Protein AF-A0A392SU29-F1 (afdb_monomer_lite)

pLDDT: mean 81.41, std 12.23, range [45.12, 94.44]

InterPro domains:
  IPR006926 Vps16, N-terminal [PF04841] (8-55)
  IPR016534 Vacuolar protein sorting-associated protein 16 [PTHR12811] (4-57)

Radius of gyration: 17.26 Å; chains: 1; bounding box: 36×26×42 Å

Foldseek 3Di:
DDPDDPVNQWDDDPPDTDGDDDLDDPPDDPDDPVQWDWDDDPPSDDIDIDGDPVPPD

Organism: NCBI:txid97028

Structure (mmCIF, N/CA/C/O backbone):
data_AF-A0A392SU29-F1
#
_entry.id   AF-A0A392SU29-F1
#
loop_
_atom_site.group_PDB
_atom_site.id
_atom_site.type_symbol
_atom_site.label_atom_id
_atom_site.label_alt_id
_atom_site.label_comp_id
_atom_site.label_asym_id
_atom_site.label_entity_id
_atom_site.label_seq_id
_atom_site.pdbx_PDB_ins_code
_atom_site.Cartn_x
_atom_site.Cartn_y
_atom_site.Cartn_z
_atom_site.occupancy
_atom_site.B_iso_or_equiv
_atom_site.auth_seq_id
_atom_site.auth_comp_id
_atom_site.auth_asym_id
_atom_site.auth_atom_id
_atom_site.pdbx_PDB_model_num
ATOM 1 N N . MET A 1 1 ? 15.563 19.435 -1.762 1.00 45.12 1 MET A N 1
ATOM 2 C CA . MET A 1 1 ? 15.194 18.482 -2.828 1.00 45.12 1 MET A CA 1
ATOM 3 C C . MET A 1 1 ? 16.346 18.464 -3.808 1.00 45.12 1 MET A C 1
ATOM 5 O O . MET A 1 1 ? 16.593 19.483 -4.436 1.00 45.12 1 MET A O 1
ATOM 9 N N . ALA A 1 2 ? 17.143 17.395 -3.808 1.00 46.75 2 ALA A N 1
ATOM 10 C CA . ALA A 1 2 ? 18.276 17.289 -4.719 1.00 46.75 2 ALA A CA 1
ATOM 11 C C . ALA A 1 2 ? 17.752 17.111 -6.149 1.00 46.75 2 ALA A C 1
ATOM 13 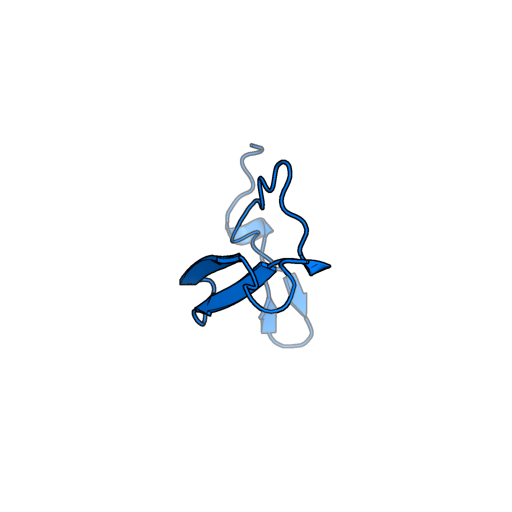O O . ALA A 1 2 ? 16.804 16.360 -6.368 1.00 46.75 2 ALA A O 1
ATOM 14 N N . ASN A 1 3 ? 18.355 17.835 -7.088 1.00 53.31 3 ASN A N 1
ATOM 15 C CA . ASN A 1 3 ? 18.008 17.840 -8.504 1.00 53.31 3 ASN A CA 1
ATOM 16 C C . ASN A 1 3 ? 18.503 16.527 -9.143 1.00 53.31 3 ASN A C 1
ATOM 18 O O . ASN A 1 3 ? 19.549 16.487 -9.788 1.00 53.31 3 ASN A O 1
ATOM 22 N N . VAL A 1 4 ? 17.812 15.420 -8.873 1.00 57.44 4 VAL A N 1
ATOM 23 C CA . VAL A 1 4 ? 18.083 14.132 -9.516 1.00 57.44 4 VAL A CA 1
ATOM 24 C C . VAL A 1 4 ? 17.453 14.190 -10.905 1.00 57.44 4 VAL A C 1
ATOM 26 O O . VAL A 1 4 ? 16.260 14.445 -11.050 1.00 57.44 4 VAL A O 1
ATOM 29 N N . SER A 1 5 ? 18.273 14.019 -11.942 1.00 58.03 5 SER A N 1
ATOM 30 C CA . SER A 1 5 ? 17.790 13.860 -13.317 1.00 58.03 5 SER A CA 1
ATOM 31 C C . SER A 1 5 ? 16.737 12.748 -13.363 1.00 58.03 5 SER A C 1
ATOM 33 O O . SER A 1 5 ? 16.976 11.671 -12.825 1.00 58.03 5 SER A O 1
ATOM 35 N N . VAL A 1 6 ? 15.605 12.965 -14.042 1.00 59.06 6 VAL A N 1
ATOM 36 C CA . VAL A 1 6 ? 14.519 11.970 -14.187 1.00 59.06 6 VAL A CA 1
ATOM 37 C C . VAL A 1 6 ? 15.034 10.620 -14.715 1.00 59.06 6 VAL A C 1
ATOM 39 O O . VAL A 1 6 ? 14.467 9.577 -14.404 1.00 59.06 6 VAL A O 1
ATOM 42 N N . ALA A 1 7 ? 16.130 10.617 -15.482 1.00 57.47 7 ALA A N 1
ATOM 43 C CA . ALA A 1 7 ? 16.773 9.402 -15.986 1.00 57.47 7 ALA A CA 1
ATOM 44 C C . ALA A 1 7 ? 17.540 8.613 -14.906 1.00 57.47 7 ALA A C 1
ATOM 46 O O . ALA A 1 7 ? 17.668 7.399 -15.020 1.00 57.47 7 ALA A O 1
ATOM 47 N N . ALA A 1 8 ? 18.022 9.275 -13.851 1.00 61.84 8 ALA A N 1
ATOM 48 C CA . ALA A 1 8 ? 18.782 8.649 -12.768 1.00 61.84 8 ALA A CA 1
ATOM 49 C C . ALA A 1 8 ? 17.902 7.864 -11.773 1.00 61.84 8 A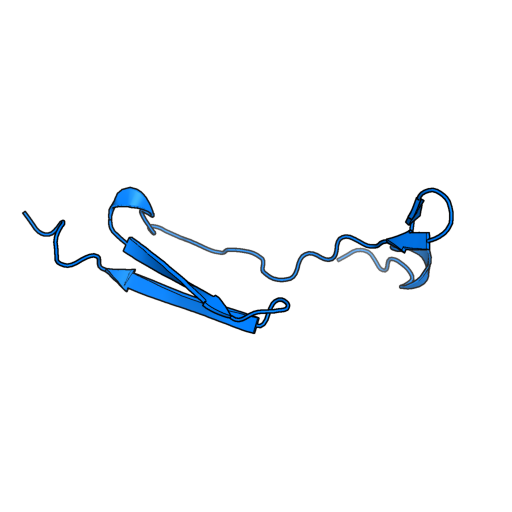LA A C 1
ATOM 51 O O . ALA A 1 8 ? 18.427 7.134 -10.937 1.00 61.84 8 ALA A O 1
ATOM 52 N N . GLU A 1 9 ? 16.573 7.979 -11.864 1.00 70.81 9 GLU A N 1
ATOM 53 C CA . GLU A 1 9 ? 15.626 7.251 -11.004 1.00 70.81 9 GLU A CA 1
ATOM 54 C C . GLU A 1 9 ? 15.227 5.870 -11.545 1.00 70.81 9 GLU A C 1
ATOM 56 O O . GLU A 1 9 ? 14.624 5.073 -10.822 1.00 70.81 9 GLU A O 1
ATOM 61 N N . TRP A 1 10 ? 15.527 5.581 -12.814 1.00 84.94 10 TRP A N 1
ATOM 62 C CA . TRP A 1 10 ? 15.160 4.323 -13.458 1.00 84.94 10 TRP A CA 1
ATOM 63 C C . TRP A 1 10 ? 16.282 3.295 -13.322 1.00 84.94 10 TRP A C 1
ATOM 65 O O . TRP A 1 10 ? 17.394 3.490 -13.805 1.00 84.94 10 TRP A O 1
ATOM 75 N N . GLN A 1 11 ? 15.972 2.166 -12.694 1.00 85.81 11 GLN A N 1
ATOM 76 C CA . GLN A 1 11 ? 16.886 1.053 -12.468 1.00 85.81 11 GLN A CA 1
ATOM 77 C C . GLN A 1 11 ? 16.518 -0.116 -13.383 1.00 85.81 11 GLN A C 1
ATOM 79 O O . GLN A 1 11 ? 15.359 -0.535 -13.432 1.00 85.81 11 GLN A O 1
ATOM 84 N N . LEU A 1 12 ? 17.501 -0.645 -14.116 1.00 89.62 12 LEU A N 1
ATOM 85 C CA . LEU A 1 12 ? 17.322 -1.855 -14.916 1.00 89.62 12 LEU A CA 1
ATOM 86 C C . LEU A 1 12 ? 17.190 -3.062 -13.981 1.00 89.62 12 LEU A C 1
ATOM 88 O O . LEU A 1 12 ? 18.099 -3.355 -13.208 1.00 89.62 12 LEU A O 1
ATOM 92 N N . LEU A 1 13 ? 16.079 -3.784 -14.089 1.00 87.38 13 LEU A N 1
ATOM 93 C CA . LEU A 1 13 ? 15.873 -5.075 -13.450 1.00 87.38 13 LEU A CA 1
ATOM 94 C C . LEU A 1 13 ? 15.534 -6.093 -14.537 1.00 87.38 13 LEU A C 1
ATOM 96 O O . LEU A 1 13 ? 14.449 -6.073 -15.122 1.00 87.38 13 LEU A O 1
ATOM 100 N N . TYR A 1 14 ? 16.490 -6.982 -14.806 1.00 90.81 14 TYR A N 1
ATOM 101 C CA . TYR A 1 14 ? 16.423 -7.962 -15.887 1.00 90.81 14 TYR A CA 1
ATOM 102 C C . TYR A 1 14 ? 16.229 -7.294 -17.261 1.00 90.81 14 TYR A C 1
ATOM 104 O O . TYR A 1 14 ? 17.161 -6.682 -17.774 1.00 90.81 14 TYR A O 1
ATOM 112 N N . ASN A 1 15 ? 15.037 -7.382 -17.852 1.00 94.44 15 ASN A N 1
ATOM 113 C CA . ASN A 1 15 ? 14.724 -6.859 -19.184 1.00 94.44 15 ASN A CA 1
ATOM 114 C C . ASN A 1 15 ? 13.804 -5.624 -19.164 1.00 94.44 15 ASN A C 1
ATOM 116 O O . ASN A 1 15 ? 13.248 -5.263 -20.203 1.00 94.44 15 ASN A O 1
ATOM 120 N N . ARG A 1 16 ? 13.587 -4.999 -17.998 1.00 91.94 16 ARG A N 1
ATOM 121 C CA . ARG A 1 16 ? 12.711 -3.826 -17.837 1.00 91.94 16 ARG A CA 1
ATOM 122 C C . ARG A 1 16 ? 13.314 -2.810 -16.874 1.00 91.94 16 ARG A C 1
ATOM 124 O O . ARG A 1 16 ? 14.021 -3.169 -15.939 1.00 91.94 16 ARG A O 1
ATOM 131 N N . TYR A 1 17 ? 12.998 -1.537 -17.086 1.00 90.12 17 TYR A N 1
ATOM 132 C CA . TYR A 1 17 ? 13.370 -0.460 -16.172 1.00 90.12 17 TYR A CA 1
ATOM 133 C C . TYR A 1 17 ? 12.237 -0.194 -15.182 1.00 90.12 17 TYR A C 1
ATOM 135 O O . TYR A 1 17 ? 11.076 -0.074 -15.572 1.00 90.12 17 TYR A O 1
ATOM 143 N N . TYR A 1 18 ? 12.581 -0.069 -13.906 1.00 85.31 18 TYR A N 1
ATOM 144 C CA . TYR A 1 18 ? 11.656 0.250 -12.825 1.00 85.31 18 TYR A CA 1
ATOM 145 C C . TYR A 1 18 ? 12.110 1.520 -12.123 1.00 85.31 18 TYR A C 1
ATOM 147 O O . TYR A 1 18 ? 13.301 1.795 -12.027 1.00 85.31 18 TYR A O 1
ATOM 155 N N . ARG A 1 19 ? 11.160 2.275 -11.582 1.00 84.88 19 ARG A N 1
ATOM 156 C CA . ARG A 1 19 ? 11.443 3.357 -10.641 1.00 84.88 19 ARG A CA 1
ATOM 157 C C . ARG A 1 19 ? 10.512 3.243 -9.450 1.00 84.88 19 ARG A C 1
ATOM 159 O O . ARG A 1 19 ? 9.380 2.779 -9.588 1.00 84.88 19 ARG A O 1
ATOM 166 N N . LYS A 1 20 ? 10.980 3.697 -8.293 1.00 82.94 20 LYS A N 1
ATOM 167 C CA . LYS A 1 20 ? 10.185 3.769 -7.066 1.00 82.94 20 LYS A CA 1
ATOM 168 C C . LYS A 1 20 ? 10.019 5.236 -6.661 1.00 82.94 20 LYS A C 1
ATOM 170 O O . LYS A 1 20 ? 10.778 5.709 -5.818 1.00 82.94 20 LYS A O 1
ATOM 175 N N . PRO A 1 21 ? 9.067 5.966 -7.267 1.00 82.12 21 PRO A N 1
ATOM 176 C CA . PRO A 1 21 ? 8.779 7.327 -6.853 1.00 82.12 21 PRO A CA 1
ATOM 177 C C . PRO A 1 21 ? 8.041 7.303 -5.512 1.00 82.12 21 PRO A C 1
ATOM 179 O O . PRO A 1 21 ? 7.153 6.477 -5.286 1.00 82.12 21 PRO A O 1
ATOM 182 N N . GLU A 1 22 ? 8.391 8.224 -4.621 1.00 81.25 22 GLU A N 1
ATOM 183 C CA . GLU A 1 22 ? 7.541 8.537 -3.478 1.00 81.25 22 GLU A CA 1
ATOM 184 C C . GLU A 1 22 ? 6.307 9.288 -3.997 1.00 81.25 22 GLU A C 1
ATOM 186 O O . GLU A 1 22 ? 6.419 10.390 -4.525 1.00 81.25 22 GLU A O 1
ATOM 191 N N . LEU A 1 23 ? 5.130 8.664 -3.901 1.00 81.19 23 LEU A N 1
ATOM 192 C CA . LEU A 1 23 ? 3.873 9.251 -4.386 1.00 81.19 23 LEU A CA 1
ATOM 193 C C . LEU A 1 23 ? 3.245 10.184 -3.348 1.00 81.19 23 LEU A C 1
ATOM 195 O O . LEU A 1 23 ? 2.702 11.232 -3.687 1.00 81.19 23 LEU A O 1
ATOM 199 N N . TYR A 1 24 ? 3.351 9.806 -2.074 1.00 82.25 24 TYR A N 1
ATOM 200 C CA . TYR A 1 24 ? 2.818 10.559 -0.951 1.00 82.25 24 TYR A CA 1
ATOM 201 C C . TYR A 1 24 ? 3.810 10.555 0.200 1.00 82.25 24 TYR A C 1
ATOM 203 O O . TYR A 1 24 ? 4.142 9.497 0.732 1.00 82.25 24 TYR A O 1
ATOM 211 N N . GLN A 1 25 ? 4.191 11.749 0.647 1.00 81.50 25 GLN A N 1
ATOM 212 C CA . GLN A 1 25 ? 4.811 11.905 1.953 1.00 81.50 25 GLN A CA 1
ATOM 213 C C . GLN A 1 25 ? 3.698 11.954 3.002 1.00 81.50 25 GLN A C 1
ATOM 215 O O . GLN A 1 25 ? 3.034 12.978 3.187 1.00 81.50 25 GLN A O 1
ATOM 220 N N . MET A 1 26 ? 3.470 10.837 3.688 1.00 77.06 26 MET A N 1
ATOM 221 C CA . MET A 1 26 ? 2.425 10.730 4.704 1.00 77.06 26 MET A CA 1
ATOM 222 C C . MET A 1 26 ? 2.774 11.592 5.923 1.00 77.06 26 MET A C 1
ATOM 224 O O . MET A 1 26 ? 3.525 11.184 6.804 1.00 77.06 26 MET A O 1
ATOM 228 N N . ARG A 1 27 ? 2.218 12.806 5.998 1.00 75.00 27 ARG A N 1
ATOM 229 C CA . ARG A 1 27 ? 2.379 13.728 7.141 1.00 75.00 27 ARG A CA 1
ATOM 230 C C . ARG A 1 27 ? 1.355 13.464 8.240 1.00 75.00 27 ARG A C 1
ATOM 232 O O . ARG A 1 27 ? 0.748 14.387 8.779 1.00 75.00 27 ARG A O 1
ATOM 239 N N . TRP A 1 28 ? 1.131 12.193 8.540 1.00 78.12 28 TRP A N 1
ATOM 240 C CA . TRP A 1 28 ? 0.188 11.760 9.559 1.00 78.12 28 TRP A CA 1
ATOM 241 C C . TRP A 1 28 ? 0.679 12.195 10.940 1.00 78.12 28 TRP A C 1
ATOM 243 O O . TRP A 1 28 ? 1.526 11.551 11.551 1.00 78.12 28 TRP A O 1
ATOM 253 N N . LYS A 1 29 ? 0.159 13.319 11.435 1.00 78.00 29 LYS A N 1
ATOM 254 C CA . LYS A 1 29 ? 0.323 13.739 12.827 1.00 78.00 29 LYS A CA 1
ATOM 255 C C . LYS A 1 29 ? -0.912 13.292 13.595 1.00 78.00 29 LYS A C 1
ATOM 257 O O . LYS A 1 29 ? -2.019 13.653 13.214 1.00 78.00 29 LYS A O 1
ATOM 262 N N . HIS A 1 30 ? -0.713 12.513 14.656 1.00 82.44 30 HIS A N 1
ATOM 263 C CA . HIS A 1 30 ? -1.791 12.034 15.533 1.00 82.44 30 HIS A CA 1
ATOM 264 C C . HIS A 1 30 ? -2.857 11.156 14.841 1.00 82.44 30 HIS A C 1
ATOM 266 O O . HIS A 1 30 ? -3.990 11.082 15.309 1.00 82.44 30 HIS A O 1
ATOM 272 N N . VAL A 1 31 ? -2.509 10.469 13.745 1.00 85.06 31 VAL A N 1
ATOM 273 C CA . VAL A 1 31 ? -3.397 9.487 13.098 1.00 85.06 31 VAL A CA 1
ATOM 274 C C . VAL A 1 31 ? -3.050 8.091 13.608 1.00 85.06 31 VAL A C 1
ATOM 276 O O . VAL A 1 31 ? -1.985 7.563 13.303 1.00 85.06 31 VAL A O 1
ATOM 279 N N . ASP A 1 32 ? -3.960 7.490 14.371 1.00 88.00 32 ASP A N 1
ATOM 280 C CA . ASP A 1 32 ? -3.856 6.095 14.805 1.00 88.00 32 ASP A CA 1
ATOM 281 C C . ASP A 1 32 ? -4.556 5.174 13.796 1.00 88.00 32 ASP A C 1
ATOM 283 O O . ASP A 1 32 ? -5.785 5.126 13.727 1.00 88.00 32 ASP A O 1
ATOM 287 N N . LEU A 1 33 ? -3.788 4.425 13.005 1.00 87.75 33 LEU A N 1
ATOM 288 C CA . LEU A 1 33 ? -4.336 3.503 12.004 1.00 87.75 33 LEU A CA 1
ATOM 289 C C . LEU A 1 33 ? -5.146 2.360 12.607 1.00 87.75 33 LEU A C 1
ATOM 291 O O . LEU A 1 33 ? -6.030 1.833 11.939 1.00 87.75 33 LEU A O 1
ATOM 295 N N . ALA A 1 34 ? -4.906 2.000 13.868 1.00 89.69 34 ALA A N 1
ATOM 296 C CA . ALA A 1 34 ? -5.718 0.992 14.529 1.00 89.69 34 ALA A CA 1
ATOM 297 C C . ALA A 1 34 ? -7.159 1.484 14.731 1.00 89.69 34 ALA A C 1
ATOM 299 O O . ALA A 1 34 ? -8.074 0.667 14.754 1.00 89.69 34 ALA A O 1
ATOM 300 N N . ARG A 1 35 ? -7.383 2.803 14.821 1.00 89.56 35 ARG A N 1
ATOM 301 C CA . ARG A 1 35 ? -8.691 3.443 15.064 1.00 89.56 35 ARG A CA 1
ATOM 302 C C . ARG A 1 35 ? -9.340 4.051 13.823 1.00 89.56 35 ARG A C 1
ATOM 304 O O . ARG A 1 35 ? -10.413 4.638 13.932 1.00 89.56 35 ARG A O 1
ATOM 311 N N . ASN A 1 36 ? -8.702 3.943 12.662 1.00 90.38 36 ASN A N 1
ATOM 312 C CA . ASN A 1 36 ? -9.168 4.571 11.432 1.00 90.38 36 ASN A CA 1
ATOM 313 C C . ASN A 1 36 ? -9.316 3.542 10.308 1.00 90.38 36 ASN A C 1
ATOM 315 O O . ASN A 1 36 ? -8.570 2.568 10.232 1.00 90.38 36 ASN A O 1
ATOM 319 N N . LYS A 1 37 ? -10.271 3.778 9.410 1.00 92.31 37 LYS A N 1
ATOM 320 C CA . LYS A 1 37 ? -10.374 3.082 8.125 1.00 92.31 37 LYS A CA 1
ATOM 321 C C . LYS A 1 37 ? -9.658 3.916 7.070 1.00 92.31 37 LYS A C 1
ATOM 323 O O . LYS A 1 37 ? -9.815 5.136 7.032 1.00 92.31 37 LYS A O 1
ATOM 328 N N . VAL A 1 38 ? -8.887 3.254 6.213 1.00 90.62 38 VAL A N 1
ATOM 329 C CA . VAL A 1 38 ? -8.118 3.896 5.141 1.00 90.62 38 VAL A CA 1
ATOM 330 C C . VAL A 1 38 ? -8.528 3.293 3.804 1.00 90.62 38 VAL A C 1
ATOM 332 O O . VAL A 1 38 ? -8.567 2.073 3.664 1.00 90.62 38 VAL A O 1
ATOM 335 N N . ALA A 1 39 ? -8.812 4.147 2.825 1.00 91.81 39 ALA A N 1
ATOM 336 C CA . ALA A 1 39 ? -9.071 3.763 1.444 1.00 91.81 39 ALA A CA 1
ATOM 337 C C . ALA A 1 39 ? -8.062 4.450 0.517 1.00 91.81 39 ALA A C 1
ATOM 339 O O . ALA A 1 39 ? -7.744 5.627 0.698 1.00 91.81 39 ALA A O 1
ATOM 340 N N . ALA A 1 40 ? -7.570 3.712 -0.476 1.00 90.44 40 ALA A N 1
ATOM 341 C CA . ALA A 1 40 ? -6.608 4.200 -1.455 1.00 90.44 40 ALA A CA 1
ATOM 342 C C . ALA A 1 40 ? -7.151 3.999 -2.870 1.00 90.44 40 ALA A C 1
ATOM 344 O O . ALA A 1 40 ? -7.590 2.899 -3.213 1.00 90.44 40 ALA A O 1
ATOM 345 N N . ALA A 1 41 ? -7.108 5.043 -3.696 1.00 90.44 41 ALA A N 1
ATOM 346 C CA . ALA A 1 41 ? -7.408 4.901 -5.112 1.00 90.44 41 ALA A CA 1
ATOM 347 C C . ALA A 1 41 ? -6.249 4.195 -5.854 1.00 90.44 41 ALA A C 1
ATOM 349 O O . ALA A 1 41 ? -5.089 4.284 -5.435 1.00 90.44 41 ALA A O 1
ATOM 350 N N . PRO A 1 42 ? -6.528 3.502 -6.973 1.00 88.44 42 PRO A N 1
ATOM 351 C CA . PRO A 1 42 ? -5.495 2.859 -7.784 1.00 88.44 42 PRO A CA 1
ATOM 352 C C . PRO A 1 42 ? -4.424 3.836 -8.296 1.00 88.44 42 PRO A C 1
ATOM 354 O O . PRO A 1 42 ? -4.652 5.040 -8.386 1.00 88.44 42 PRO A O 1
ATOM 357 N N . PHE A 1 43 ? -3.263 3.295 -8.682 1.00 83.81 43 PHE A N 1
ATOM 358 C CA . PHE A 1 43 ? -2.185 4.016 -9.383 1.00 83.81 43 PHE A CA 1
ATOM 359 C C . PHE A 1 43 ? -1.641 5.265 -8.675 1.00 83.81 43 PHE A C 1
ATOM 361 O O . PHE A 1 43 ? -1.174 6.194 -9.329 1.00 83.81 43 PHE A O 1
ATOM 368 N N . GLY A 1 44 ? -1.673 5.291 -7.342 1.00 82.56 44 GLY A N 1
ATOM 369 C CA . GLY A 1 44 ? -1.230 6.473 -6.604 1.00 82.56 44 GLY A CA 1
ATOM 370 C C . GLY A 1 44 ? -2.224 7.622 -6.662 1.00 82.56 44 GLY A C 1
ATOM 371 O O . GLY A 1 44 ? -1.813 8.774 -6.587 1.00 82.56 44 GLY A O 1
ATOM 372 N N . GLY A 1 45 ? -3.507 7.314 -6.851 1.00 86.00 45 GLY A N 1
ATOM 373 C CA . GLY A 1 45 ? -4.585 8.270 -6.671 1.00 86.00 45 GLY A CA 1
ATOM 374 C C . GLY A 1 45 ? -4.860 8.569 -5.188 1.00 86.00 45 GLY A C 1
ATOM 375 O O . GLY A 1 45 ? -4.193 8.033 -4.300 1.00 86.00 45 GLY A O 1
ATOM 376 N N . PRO A 1 46 ? -5.872 9.410 -4.910 1.00 88.69 46 PRO A N 1
ATOM 377 C CA . PRO A 1 46 ? -6.133 9.953 -3.581 1.00 88.69 46 PRO A CA 1
ATOM 378 C C . PRO A 1 46 ? -6.265 8.902 -2.475 1.00 88.69 46 PRO A C 1
ATOM 380 O O . PRO A 1 46 ? -6.775 7.799 -2.683 1.00 88.69 46 PRO A O 1
ATOM 383 N N . LEU A 1 47 ? -5.863 9.302 -1.269 1.00 88.38 47 LEU A N 1
ATOM 384 C CA . LEU A 1 47 ? -6.029 8.529 -0.044 1.00 88.38 47 LEU A CA 1
ATOM 385 C C . LEU A 1 47 ? -7.076 9.208 0.839 1.00 88.38 47 LEU A C 1
ATOM 387 O O . LEU A 1 47 ? -7.007 10.416 1.065 1.00 88.38 47 LEU A O 1
ATOM 391 N N . ALA A 1 48 ? -8.023 8.431 1.357 1.00 90.31 48 ALA A N 1
ATOM 392 C CA . ALA A 1 48 ? -9.038 8.893 2.295 1.00 90.31 48 ALA A CA 1
ATOM 393 C C . ALA A 1 48 ? -8.904 8.141 3.620 1.00 90.31 48 ALA A C 1
ATOM 395 O O . ALA A 1 48 ? -8.701 6.925 3.641 1.00 90.31 48 ALA A O 1
ATOM 396 N N . VAL A 1 49 ? -9.033 8.870 4.726 1.00 89.25 49 VAL A N 1
ATOM 397 C CA . VAL A 1 49 ? -9.005 8.319 6.083 1.00 89.25 49 VAL A CA 1
ATOM 398 C C . VAL A 1 49 ? -10.260 8.783 6.803 1.00 89.25 49 VAL A C 1
ATOM 400 O O . VAL A 1 49 ? -10.570 9.973 6.794 1.00 89.25 49 VAL A O 1
ATOM 403 N N . ILE A 1 50 ? -10.967 7.850 7.430 1.00 91.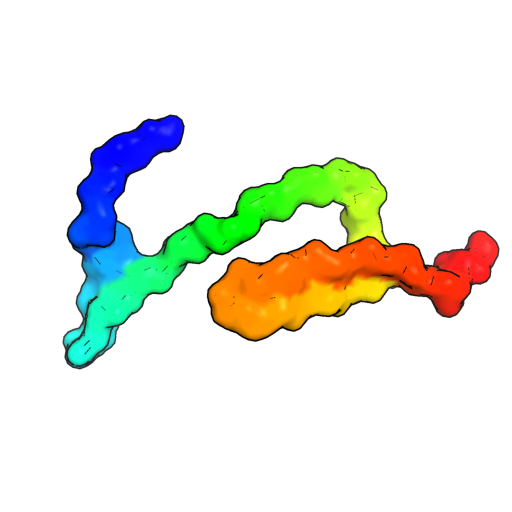69 50 ILE A N 1
ATOM 404 C CA . ILE A 1 50 ? -12.116 8.138 8.289 1.00 91.69 50 ILE A CA 1
ATOM 405 C C . ILE A 1 50 ? -11.938 7.437 9.631 1.00 91.69 50 ILE A C 1
ATOM 407 O O . ILE A 1 50 ? -11.279 6.396 9.713 1.00 91.69 50 ILE A O 1
ATOM 411 N N . ARG A 1 51 ? -12.558 7.983 10.678 1.00 89.75 51 ARG A N 1
ATOM 412 C CA . ARG A 1 51 ? -12.616 7.306 11.973 1.00 89.75 51 ARG A CA 1
ATOM 413 C C . ARG A 1 51 ? -13.379 5.993 11.833 1.00 89.75 51 ARG A C 1
ATOM 415 O O . ARG A 1 51 ? -14.367 5.902 11.109 1.00 89.75 51 ARG A O 1
ATOM 422 N N . ASP A 1 52 ? -12.889 4.955 12.497 1.00 92.62 52 ASP A N 1
ATOM 423 C CA . ASP A 1 52 ? -13.617 3.702 12.605 1.00 92.62 52 ASP A CA 1
ATOM 424 C C . ASP A 1 52 ? -14.626 3.807 13.747 1.00 92.62 52 ASP A C 1
ATOM 426 O O . ASP A 1 52 ? -14.279 3.653 14.919 1.00 92.62 52 ASP A O 1
ATOM 430 N N . ASP A 1 53 ? -15.879 4.079 13.395 1.00 89.62 53 ASP A N 1
ATOM 431 C CA . ASP A 1 53 ? -16.945 4.271 14.380 1.00 89.62 53 ASP A CA 1
ATOM 432 C C . ASP A 1 53 ? -17.215 3.018 15.228 1.00 89.62 53 ASP A C 1
ATOM 434 O O . ASP A 1 53 ? -17.694 3.129 16.351 1.00 89.62 53 ASP A O 1
ATOM 438 N N . SER A 1 54 ? -16.814 1.826 14.760 1.00 89.81 54 SER A N 1
ATOM 439 C CA . SER A 1 54 ? -16.894 0.588 15.554 1.00 89.81 54 SER A CA 1
ATOM 440 C C . SER A 1 54 ? -15.911 0.538 16.731 1.00 89.81 54 SER A C 1
ATOM 442 O O . SER A 1 54 ? -16.036 -0.311 17.609 1.00 89.81 54 SER A O 1
ATOM 444 N N . LYS A 1 55 ? -14.924 1.441 16.755 1.00 85.44 55 LYS A N 1
ATOM 445 C CA . LYS A 1 55 ? -13.859 1.514 17.769 1.00 85.44 55 LYS A CA 1
ATOM 446 C C . LYS A 1 55 ? -14.036 2.697 18.718 1.00 85.44 55 LYS A C 1
ATOM 448 O O . LYS A 1 55 ? -13.103 3.073 19.432 1.00 85.44 55 LYS A O 1
ATOM 453 N N . ILE A 1 56 ? -15.211 3.320 18.693 1.00 74.75 56 ILE A N 1
ATOM 454 C CA . ILE A 1 56 ? -15.615 4.351 19.642 1.00 74.75 56 ILE A CA 1
ATOM 455 C C . ILE A 1 56 ? -16.191 3.620 20.856 1.00 74.75 56 ILE A C 1
ATOM 457 O O . ILE A 1 56 ? -17.342 3.199 20.838 1.00 74.75 56 ILE A O 1
ATOM 461 N N . VAL A 1 57 ? -15.343 3.419 21.865 1.00 66.19 57 VAL A N 1
ATOM 462 C CA . VAL A 1 57 ? -15.742 3.007 23.219 1.00 66.19 57 VAL A CA 1
ATOM 463 C C . VAL A 1 57 ? -15.768 4.245 24.097 1.00 66.19 57 VAL A C 1
ATOM 465 O O . VAL A 1 57 ? -14.813 5.051 23.962 1.00 66.19 57 VAL A O 1
#

Secondary structure (DSSP, 8-state):
-----GGGG-EEETTEEE----------SS--GGGEEEEE-GGG--EEEEE-GGG--

Sequence (57 aa):
MANVSVAAEWQLLYNRYYRKPELYQMRWKHVDLARNKVAAAPFGGPLAVIRDDSKIV

=== Feature glossary ===
Legend for the data blocks above and below:

— What the protein is —

The amino-acid sequence is the protein's primary structure: the linear order of residues from the N-terminus to the C-terminus, written in one-letter code. Everything else here — the 3D coordinates, the secondary structure, the domain annotations — is ultimately a consequence of this string.

Functional annotations link the protein to curated databases. InterPro entries identify conserved domains and families by matching the sequence against member-database signatures (Pfam, PROSITE, CDD, …). Gene Ontology (GO) terms describe molecular function, biological process, and cellular component in a controlled vocabulary. CATH places the structure in a hierarchical fold classification (Class/Architecture/Topology/Homologous-superfamily). The organism is the source species.

— Where its atoms are —

Atomic coordinates in PDBx/mmCIF forma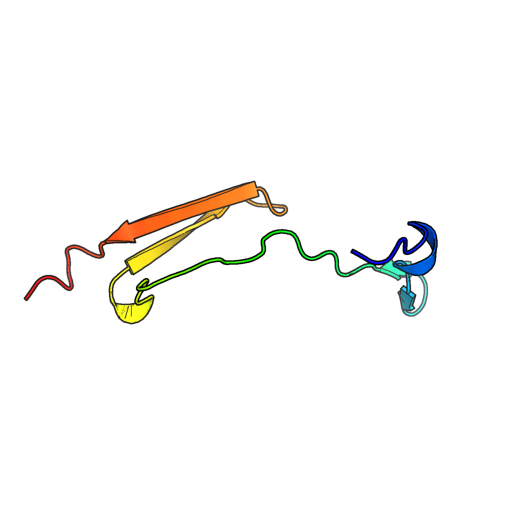t — the same representation the Protein Data Bank distributes. Each line of the _atom_site loop places one backbone atom in Cartesian space (units: ångströms, origin: arbitrary).

The six renders are orthographic views along the three Cartesian axes in both directions. Representation (cartoon, sticks, or surface) and color scheme (sequence-rainbow or by-chain) vary across proteins so the training set covers all the common visualization conventions.

— Local backbone conformation —

Eight-state secondary structure (DSSP): H is the canonical α-helix, G the tighter 3₁₀-helix, I the wider π-helix; E/B are β-structure, T and S are turns and bends, and '-' is everything else. DSSP derives these from the pattern of main-chain N–H···O=C hydrogen bonds, not from the sequence.

Three-state secondary structure (P-SEA) collapses the eight DSSP classes into helix (a), strand (b), and coil (c). P-SEA assigns these from Cα geometry alone — distances and angles — without requiring backbone oxygens, so it works on any Cα trace.

φ (phi) and ψ (psi) are the two rotatable backbone dihedrals per residue: φ is the C(i-1)–N–Cα–C torsion, ψ is the N–Cα–C–N(i+1) torsion, both in degrees on (−180°, 180°]. α-helical residues cluster near (−60°, −45°); β-strand residues near (−120°, +130°). A Ramachandran plot is simply a scatte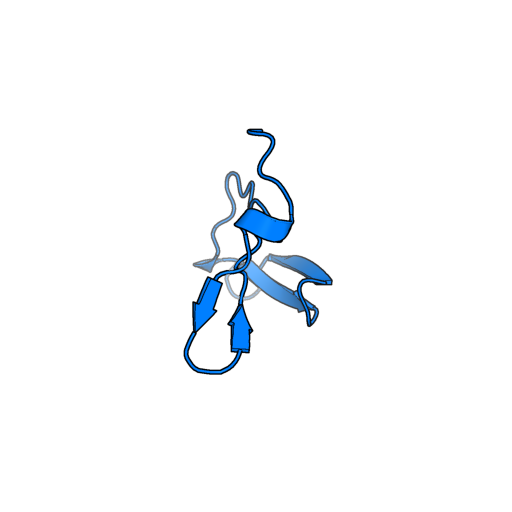r of (φ, ψ) for every residue.

— Global shape and packing —

The geometric summary reports three shape descriptors. Rg (radius of gyration) measures how spread out the Cα atoms are about their centre of mass; compact globular proteins have small Rg, elongated or unfolded ones large. Cα contacts (<8 Å, |i−j|>4) count long-range residue pairs in spatial proximity — high for tightly packed folds, near zero for rods or random coil. The bounding-box extents give the protein's footprint along x, y, z in Å.

SASA measures how much of the protein is reachable by solvent. It is computed by rolling a water-sized probe over the atomic surface and summing the exposed area (Å²). Per-residue SASA distinguishes core (buried, low SASA) from surface (exposed, high SASA) residues; total SASA is a whole-molecule size measure.

Plot images: a contact map (which residues are close in 3D, as an N×N binary image), a Ramachandran scatter (backbone torsion angles, revealing secondary-structure composition at a glance), and — for AlphaFold structures — a PAE heatmap (pairwise prediction confidence).

— Structural neighborhood —

A 3Di character summarizes, for each residue, t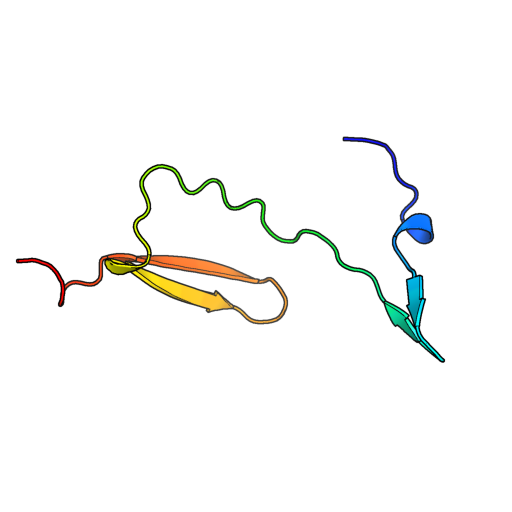he relative orientation of the Cα frame of its nearest spatial neighbor. Because it encodes fold topology rather than chemistry, 3Di alignments detect remote structural similarity that sequence alignment misses.

The Foldseek neighbor list gives the closest experimentally determined structures in the PDB, ranked by structural alignment. TM-score near 1 means near-identical fold; near 0.3 means only rough topology match. This is how one finds what a novel AlphaFold prediction most resembles in the solved-structure universe.

— Confidence and disorder —

For AlphaFold models, the B-factor field carries pLDDT — the model's own estimate of local accuracy on a 0–100 scale. Regions with pLDDT<50 should be treated as essentially unmodeled; they often correspond to intrinsically disordered segments.

Crystallographic B-factors measure how much each atom's electron density is smeared out, in Å². They rise in mobile loops and surface residues and fall in the buried interior. In AlphaFold models this column is repurposed to hold pLDDT instead.

Predicted Aligned Error (PAE) is an AlphaFold confidence matrix: entry (i, j) is the expected error in the position of residue j, in ångströms, when the prediction is superimposed on the true structure at residue i. Low PAE within a block of residues means that block is internally rigid and well-predicted; high PAE between two blocks means their relative placement is uncertain even if each block individually is confident.